Protein AF-A0A925W885-F1 (afdb_monomer_lite)

Radius of gyration: 17.16 Å; chains: 1; bounding box: 40×38×41 Å

pLDDT: mean 92.82, std 8.89, range [52.34, 98.81]

Secondary structure (DSSP, 8-state):
-HHHHHHHHHHHTTPPPTTSSEEEE-TTT--EEEEE----HHHHHHHHHHHHHHHHHHHTS-HHHHHHHHHHHHHHHHHTHHHHHHHHHHHHT-

Foldseek 3Di:
DVLVVLLVVVQVVAADDPPAAQFQAQPVPRHGPGHHHDDDPVNVVVVVVVCVVCVVVVVPDDPVVVVVVVVVVVVVCVVCVVSVVVSVCRRVVD

Structure (mmCIF, N/CA/C/O backbone):
data_AF-A0A925W885-F1
#
_entry.id   AF-A0A925W885-F1
#
loop_
_atom_site.group_PDB
_atom_site.id
_atom_site.type_symbol
_atom_site.label_atom_id
_atom_site.label_alt_id
_atom_site.label_comp_id
_atom_site.label_asym_id
_atom_site.label_entity_id
_atom_site.label_seq_id
_atom_site.pdbx_PDB_ins_code
_atom_site.Cartn_x
_atom_site.Cartn_y
_atom_site.Cartn_z
_atom_site.occupancy
_atom_site.B_iso_or_equiv
_atom_site.auth_seq_id
_atom_site.auth_comp_id
_atom_site.auth_asym_id
_atom_site.auth_atom_id
_atom_site.pdbx_PDB_model_num
ATOM 1 N N . MET A 1 1 ? -3.989 24.137 11.521 1.00 52.34 1 MET A N 1
ATOM 2 C CA . MET A 1 1 ? -5.203 23.452 11.016 1.00 52.34 1 MET A CA 1
ATOM 3 C C . MET A 1 1 ? -4.954 22.616 9.755 1.00 52.34 1 MET A C 1
ATOM 5 O O . MET A 1 1 ? -5.802 21.803 9.448 1.00 52.34 1 MET A O 1
ATOM 9 N N . THR A 1 2 ? -3.820 22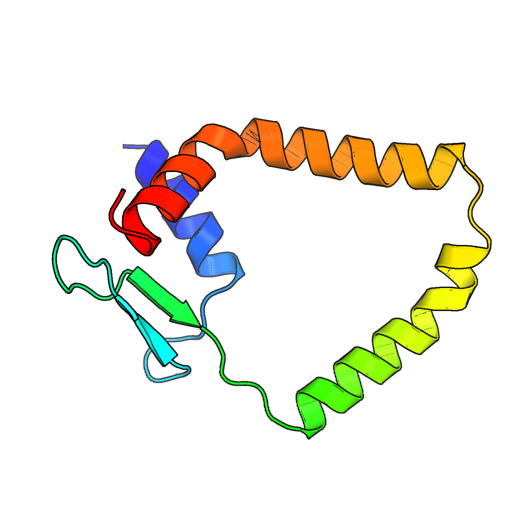.745 9.052 1.00 58.78 2 THR A N 1
ATOM 10 C CA . THR A 1 2 ? -3.516 22.009 7.799 1.00 58.78 2 THR A CA 1
ATOM 11 C C . THR A 1 2 ? -3.126 20.541 8.000 1.00 58.78 2 THR A C 1
ATOM 13 O O . THR A 1 2 ? -3.404 19.682 7.177 1.00 58.78 2 THR A O 1
ATOM 16 N N . VAL A 1 3 ? -2.505 20.254 9.136 1.00 60.84 3 VAL A N 1
ATOM 17 C CA . VAL A 1 3 ? -1.869 18.974 9.449 1.00 60.84 3 VAL A CA 1
ATOM 18 C C . VAL A 1 3 ? -2.877 17.828 9.658 1.00 60.84 3 VAL A C 1
ATOM 20 O O . VAL A 1 3 ? -2.624 16.687 9.276 1.00 60.84 3 VAL A O 1
ATOM 23 N N . THR A 1 4 ? -4.040 18.134 10.238 1.00 63.56 4 THR A N 1
ATOM 24 C CA . THR A 1 4 ? -5.146 17.176 10.405 1.00 63.56 4 THR A CA 1
ATOM 25 C C . THR A 1 4 ? -5.770 16.816 9.056 1.00 63.56 4 THR A C 1
ATOM 27 O O . THR A 1 4 ? -6.065 15.649 8.819 1.00 63.56 4 THR A O 1
ATOM 30 N N . THR A 1 5 ? -5.877 17.786 8.141 1.00 74.00 5 THR A N 1
ATOM 31 C CA . THR A 1 5 ? -6.407 17.581 6.785 1.00 74.00 5 THR A CA 1
ATOM 32 C C . THR A 1 5 ? -5.556 16.590 5.986 1.00 74.00 5 THR A C 1
ATOM 34 O O . THR A 1 5 ? -6.102 15.695 5.354 1.00 74.00 5 THR A O 1
ATOM 37 N N . GLU A 1 6 ? -4.224 16.659 6.086 1.00 82.00 6 GLU A N 1
ATOM 38 C CA . GLU A 1 6 ? -3.332 15.718 5.387 1.00 82.00 6 GLU A CA 1
ATOM 39 C C . GLU A 1 6 ? -3.457 14.275 5.903 1.00 82.00 6 GLU A C 1
ATOM 41 O O . GLU A 1 6 ? -3.429 13.326 5.120 1.00 82.00 6 GLU A O 1
ATOM 46 N N . GLN A 1 7 ? -3.627 14.084 7.216 1.00 83.12 7 GLN A N 1
ATOM 47 C CA . GLN A 1 7 ? -3.868 12.749 7.779 1.00 83.12 7 GLN A CA 1
ATOM 48 C C . GLN A 1 7 ? -5.218 12.177 7.354 1.00 83.12 7 GLN A C 1
ATOM 50 O O . GLN A 1 7 ? -5.306 10.993 7.031 1.00 83.12 7 GLN A O 1
ATOM 55 N N . GLU A 1 8 ? -6.263 13.002 7.357 1.00 85.12 8 GLU A N 1
ATOM 56 C CA . GLU A 1 8 ? -7.590 12.602 6.893 1.00 85.12 8 GLU A CA 1
ATOM 57 C C . GLU A 1 8 ? -7.577 12.232 5.409 1.00 85.12 8 GLU A C 1
ATOM 59 O O . GLU A 1 8 ? -8.217 11.257 5.022 1.00 85.12 8 GLU A O 1
ATOM 64 N N . ASP A 1 9 ? -6.813 12.951 4.587 1.00 90.25 9 ASP A N 1
ATOM 65 C CA . ASP A 1 9 ? -6.657 12.646 3.166 1.00 90.25 9 ASP A CA 1
ATOM 66 C C . ASP A 1 9 ? -5.919 11.316 2.943 1.00 90.25 9 ASP A C 1
ATOM 68 O O . ASP A 1 9 ? -6.358 10.494 2.130 1.00 90.25 9 ASP A O 1
ATOM 72 N N . LEU A 1 10 ? -4.850 11.050 3.707 1.00 90.19 10 LEU A N 1
ATOM 73 C CA . LEU A 1 10 ? -4.157 9.755 3.687 1.00 90.19 10 LEU A CA 1
ATOM 74 C C . LEU A 1 10 ? -5.096 8.612 4.087 1.00 90.19 10 LEU A C 1
ATOM 76 O O . LEU A 1 10 ? -5.178 7.612 3.374 1.00 90.19 10 LEU A O 1
ATOM 80 N N . LEU A 1 11 ? -5.848 8.770 5.178 1.00 90.12 11 LEU A N 1
ATOM 81 C CA . LEU A 1 11 ? -6.833 7.782 5.622 1.00 90.12 11 LEU A CA 1
ATOM 82 C C . LEU A 1 11 ? -7.930 7.563 4.578 1.00 90.12 11 LEU A C 1
ATOM 84 O O . LEU A 1 11 ? -8.249 6.419 4.255 1.00 90.12 11 LEU A O 1
ATOM 88 N N . ARG A 1 12 ? -8.473 8.637 3.997 1.00 90.06 12 ARG A N 1
ATOM 89 C CA . ARG A 1 12 ? -9.520 8.570 2.968 1.00 90.06 12 ARG A CA 1
ATOM 90 C C . ARG A 1 12 ? -9.059 7.823 1.719 1.00 90.06 12 ARG A C 1
ATOM 92 O O . ARG A 1 12 ? -9.879 7.179 1.076 1.00 90.06 12 ARG A O 1
ATOM 99 N N . SER A 1 13 ? -7.766 7.867 1.393 1.00 91.06 13 SER A N 1
ATOM 100 C CA . SER A 1 13 ? -7.220 7.152 0.233 1.00 91.06 13 SER A CA 1
ATOM 101 C C . SER A 1 13 ? -7.252 5.622 0.362 1.00 91.06 13 SER A C 1
ATOM 103 O O . SER A 1 13 ? -7.185 4.931 -0.654 1.00 91.06 13 SER A O 1
ATOM 105 N N . VAL A 1 14 ? -7.373 5.092 1.586 1.00 91.25 14 VAL A N 1
ATOM 106 C CA . VAL A 1 14 ? -7.336 3.644 1.868 1.00 91.25 14 VAL A CA 1
ATOM 107 C C . VAL A 1 14 ? -8.560 3.119 2.626 1.00 91.25 14 VAL A C 1
ATOM 109 O O . VAL A 1 14 ? -8.760 1.906 2.690 1.00 91.25 14 VAL A O 1
ATOM 112 N N . CYS A 1 15 ? -9.378 3.998 3.211 1.00 93.25 15 CYS A N 1
ATOM 113 C CA . CYS A 1 15 ? -10.535 3.599 4.008 1.00 93.25 15 CYS A CA 1
ATOM 114 C C . CYS A 1 15 ? -11.733 3.179 3.150 1.00 93.25 15 CYS A C 1
ATOM 116 O O . CYS A 1 15 ? -12.056 3.797 2.136 1.00 93.25 15 CYS A O 1
ATOM 118 N N . ALA A 1 16 ? -12.448 2.162 3.627 1.00 93.38 16 ALA A N 1
ATOM 119 C CA . ALA A 1 16 ? -13.765 1.812 3.121 1.00 93.38 16 ALA A CA 1
ATOM 120 C C . ALA A 1 16 ? -14.810 2.885 3.497 1.00 93.38 16 ALA A C 1
ATOM 122 O O . ALA A 1 16 ? -14.649 3.566 4.518 1.00 93.38 16 ALA A O 1
ATOM 123 N N . PRO A 1 17 ? -15.903 3.018 2.717 1.00 89.44 17 PRO A N 1
ATOM 124 C CA . PRO A 1 17 ? -17.021 3.887 3.065 1.00 89.44 17 PRO A CA 1
ATOM 125 C C . PRO A 1 17 ? -17.637 3.548 4.426 1.00 89.44 17 PRO A C 1
ATOM 127 O O . PRO A 1 17 ? -17.504 2.437 4.946 1.00 89.44 17 PRO A O 1
ATOM 130 N N . GLU A 1 18 ? -18.369 4.504 4.990 1.00 87.00 18 GLU A N 1
ATOM 131 C CA . GLU A 1 18 ? -19.118 4.283 6.222 1.00 87.00 18 GLU A CA 1
ATOM 132 C C . GLU A 1 18 ? -20.111 3.116 6.079 1.00 87.00 18 GLU A C 1
ATOM 134 O O . GLU A 1 18 ? -20.724 2.913 5.031 1.00 87.00 18 GLU A O 1
ATOM 139 N N . GLY A 1 19 ? -20.229 2.304 7.133 1.00 87.31 19 GLY A N 1
ATOM 140 C CA . GLY A 1 19 ? -21.043 1.086 7.125 1.00 87.31 19 GLY A CA 1
ATOM 141 C C . GLY A 1 19 ? -20.412 -0.110 6.399 1.00 87.31 19 GLY A C 1
ATOM 142 O O . GLY A 1 19 ? -21.018 -1.178 6.378 1.00 87.31 19 GLY A O 1
ATOM 143 N N . GLN A 1 20 ? -19.203 0.028 5.840 1.00 90.50 20 GLN A N 1
ATOM 144 C CA . GLN A 1 20 ? -18.463 -1.061 5.194 1.00 90.50 20 GLN A CA 1
ATOM 145 C C . GLN A 1 20 ? -17.104 -1.306 5.858 1.00 90.50 20 GLN A C 1
ATOM 147 O O . GLN A 1 20 ? -16.527 -0.432 6.501 1.00 90.50 20 GLN A O 1
ATOM 152 N N . GLY A 1 21 ? -16.565 -2.512 5.676 1.00 94.44 21 GLY A N 1
ATOM 153 C CA . GLY A 1 21 ? -15.254 -2.877 6.205 1.00 94.44 21 GLY A CA 1
ATOM 154 C C . GLY A 1 21 ? -15.220 -3.067 7.726 1.00 94.44 21 GLY A C 1
ATOM 155 O O . GLY A 1 21 ? -16.240 -3.060 8.416 1.00 94.44 21 GLY A O 1
ATOM 156 N N . ARG A 1 22 ? -14.014 -3.274 8.252 1.00 95.81 22 ARG A N 1
ATOM 157 C CA . ARG A 1 22 ? -13.744 -3.491 9.674 1.00 95.81 22 ARG A CA 1
ATOM 158 C C . ARG A 1 22 ? -13.236 -2.207 10.313 1.00 95.81 22 ARG A C 1
ATOM 160 O O . ARG A 1 22 ? -12.299 -1.593 9.810 1.00 95.81 22 ARG A O 1
ATOM 167 N N . GLU A 1 23 ? -13.821 -1.833 11.444 1.00 95.88 23 GLU A N 1
ATOM 168 C CA . GLU A 1 23 ? -13.387 -0.662 12.207 1.00 95.88 23 GLU A CA 1
ATOM 169 C C . GLU A 1 23 ? -11.973 -0.841 12.754 1.00 95.88 23 GLU A C 1
ATOM 171 O O . GLU A 1 23 ? -11.644 -1.866 13.360 1.00 95.88 23 GLU A O 1
ATOM 176 N N . ILE A 1 24 ? -11.160 0.190 12.553 1.00 94.75 24 ILE A N 1
ATOM 177 C CA . ILE A 1 24 ? -9.881 0.387 13.220 1.00 94.75 24 ILE A CA 1
ATOM 178 C C . ILE A 1 24 ? -10.115 1.454 14.281 1.00 94.75 24 ILE A C 1
ATOM 180 O O . ILE A 1 24 ? -10.592 2.546 13.967 1.00 94.75 24 ILE A O 1
ATOM 184 N N . ARG A 1 25 ? -9.840 1.116 15.539 1.00 94.19 25 ARG A N 1
ATOM 185 C CA . ARG A 1 25 ? -10.085 1.991 16.687 1.00 94.19 25 ARG A CA 1
ATOM 186 C C . ARG A 1 25 ? -8.775 2.526 17.232 1.00 94.19 25 ARG A C 1
ATOM 188 O O . ARG A 1 25 ? -7.802 1.784 17.302 1.00 94.19 25 ARG A O 1
ATOM 195 N N . GLU A 1 26 ? -8.779 3.789 17.628 1.00 95.06 26 GLU A N 1
ATOM 196 C CA . GLU A 1 26 ? -7.666 4.421 18.328 1.00 95.06 26 GLU A CA 1
ATOM 197 C C . GLU A 1 26 ? -7.600 3.877 19.765 1.00 95.06 26 GLU A C 1
ATOM 199 O O . GLU A 1 26 ? -8.550 4.077 20.524 1.00 95.06 26 GLU A O 1
ATOM 204 N N . PRO A 1 27 ? -6.517 3.191 20.183 1.00 95.69 27 PRO A N 1
ATOM 205 C CA . PRO A 1 27 ? -6.459 2.568 21.508 1.00 95.69 27 PRO A CA 1
ATOM 206 C C . PRO A 1 27 ? -6.558 3.565 22.669 1.00 95.69 27 PRO A C 1
ATOM 208 O O . PRO A 1 27 ? -7.044 3.209 23.738 1.00 95.69 27 PRO A O 1
ATOM 211 N N . ALA A 1 28 ? -6.101 4.804 22.462 1.00 92.94 28 ALA A N 1
ATOM 212 C CA . ALA A 1 28 ? -6.082 5.839 23.491 1.00 92.94 28 ALA A CA 1
ATOM 213 C C . ALA A 1 28 ? -7.477 6.398 23.823 1.00 92.94 28 ALA A C 1
ATOM 215 O O . ALA A 1 28 ? -7.716 6.782 24.966 1.00 92.94 28 ALA A O 1
ATOM 216 N N . THR A 1 29 ? -8.390 6.448 22.847 1.00 93.38 29 THR A N 1
ATOM 217 C CA . THR A 1 29 ? -9.723 7.061 23.014 1.00 93.38 29 THR A CA 1
ATOM 218 C C . THR A 1 29 ? -10.873 6.068 22.850 1.00 93.38 29 THR A C 1
ATOM 220 O O . THR A 1 29 ? -11.952 6.277 23.397 1.00 93.38 29 THR A O 1
ATOM 223 N N . GLY A 1 30 ? -10.655 4.970 22.122 1.00 92.12 30 GLY A N 1
ATOM 224 C CA . GLY A 1 30 ? -11.685 4.014 21.715 1.00 92.12 30 GLY A CA 1
ATOM 225 C C . GLY A 1 30 ? -12.471 4.426 20.463 1.00 92.12 30 GLY A C 1
ATOM 226 O O . GLY A 1 30 ? -13.282 3.630 19.968 1.00 92.12 30 GLY A O 1
ATOM 227 N N . ASP A 1 31 ? -12.222 5.626 19.931 1.00 93.88 31 ASP A N 1
ATOM 228 C CA . ASP A 1 31 ? -12.910 6.164 18.756 1.00 93.88 31 ASP A CA 1
ATOM 229 C C . ASP A 1 31 ? -12.517 5.425 17.473 1.00 93.88 31 ASP A C 1
ATOM 231 O O . ASP A 1 31 ? -11.448 4.820 17.372 1.00 93.88 31 ASP A O 1
ATOM 235 N N . VAL A 1 32 ? -13.387 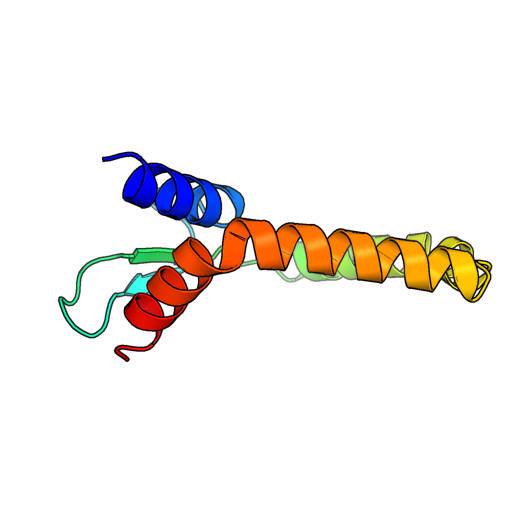5.474 16.461 1.00 93.44 32 VAL A N 1
ATOM 236 C CA . VAL A 1 32 ? -13.095 4.898 15.142 1.00 93.44 32 VAL A CA 1
ATOM 237 C C . VAL A 1 32 ? -12.138 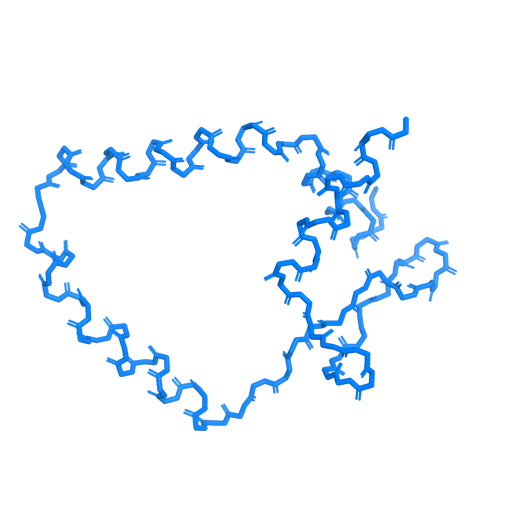5.822 14.390 1.00 93.44 32 VAL A C 1
ATOM 239 O O . VAL A 1 32 ? -12.501 6.935 14.019 1.00 93.44 32 VAL A O 1
ATOM 242 N N . LEU A 1 33 ? -10.926 5.332 14.134 1.00 92.88 33 LEU A N 1
ATOM 243 C CA . LEU A 1 33 ? -9.891 6.018 13.359 1.00 92.88 33 LEU A CA 1
ATOM 244 C C . LEU A 1 33 ? -10.129 5.884 11.846 1.00 92.88 33 LEU A C 1
ATOM 246 O O . LEU A 1 33 ? -9.842 6.803 11.085 1.00 92.88 33 LEU A O 1
ATOM 250 N N . GLY A 1 34 ? -10.652 4.736 11.407 1.00 93.50 34 GLY A N 1
ATOM 251 C CA . GLY A 1 34 ? -10.914 4.431 10.002 1.00 93.50 34 GLY A CA 1
ATOM 252 C C . GLY A 1 34 ? -11.547 3.053 9.812 1.00 93.50 34 GLY A C 1
ATOM 253 O O . GLY A 1 34 ? -11.824 2.338 10.779 1.00 93.50 34 GLY A O 1
ATOM 254 N N . ARG A 1 35 ? -11.787 2.664 8.555 1.00 95.38 35 ARG A N 1
ATOM 255 C CA . ARG A 1 35 ? -12.389 1.368 8.202 1.00 95.38 35 ARG A CA 1
ATOM 256 C C . ARG A 1 35 ? -11.519 0.650 7.182 1.00 95.38 35 ARG A C 1
ATOM 258 O O . ARG A 1 35 ? -11.372 1.116 6.058 1.00 95.38 35 ARG A O 1
ATOM 265 N N . ALA A 1 36 ? -10.961 -0.494 7.562 1.00 95.12 36 ALA A N 1
ATOM 266 C CA . ALA A 1 36 ? -10.215 -1.340 6.642 1.00 95.12 36 ALA A CA 1
ATOM 267 C C . ALA A 1 36 ? -11.200 -2.114 5.745 1.00 95.12 36 ALA A C 1
ATOM 269 O O . ALA A 1 36 ? -12.084 -2.790 6.285 1.00 95.12 36 ALA A O 1
ATOM 270 N N . PRO A 1 37 ? -11.085 -2.053 4.407 1.00 95.12 37 PRO A N 1
ATOM 271 C CA . PRO A 1 37 ? -11.928 -2.856 3.528 1.00 95.12 37 PRO A CA 1
ATOM 272 C C . PRO A 1 37 ? -11.755 -4.351 3.823 1.00 95.12 37 PRO A C 1
ATOM 274 O O . PRO A 1 37 ? -10.658 -4.828 4.119 1.00 95.12 37 PRO A O 1
ATOM 277 N N . VAL A 1 38 ? -12.859 -5.096 3.761 1.00 94.81 38 VAL A N 1
ATOM 278 C CA . VAL A 1 38 ? -12.856 -6.558 3.886 1.00 94.81 38 VAL A CA 1
ATOM 279 C C . VAL A 1 38 ? -13.042 -7.124 2.489 1.00 94.81 38 VAL A C 1
ATOM 281 O O . VAL A 1 38 ? -14.127 -7.044 1.920 1.00 94.81 38 VAL A O 1
ATOM 284 N N . HIS A 1 39 ? -11.956 -7.646 1.932 1.00 94.38 39 HIS A N 1
ATOM 285 C CA . HIS A 1 39 ? -11.928 -8.183 0.578 1.00 94.38 39 HIS A CA 1
ATOM 286 C C . HIS A 1 39 ? -12.434 -9.626 0.530 1.00 94.38 39 HIS A C 1
ATOM 288 O O . HIS A 1 39 ? -12.250 -10.407 1.466 1.00 94.38 39 HIS A O 1
ATOM 294 N N . THR A 1 40 ? -13.065 -9.975 -0.584 1.00 96.44 40 THR A N 1
ATOM 295 C CA . THR A 1 40 ? -13.520 -11.330 -0.895 1.00 96.44 40 THR A CA 1
ATOM 296 C C . THR A 1 40 ? -12.396 -12.168 -1.510 1.00 96.44 40 THR A C 1
ATOM 298 O O . THR A 1 40 ? -11.353 -11.655 -1.917 1.00 96.44 40 THR A O 1
ATOM 301 N N . VAL A 1 41 ? -12.623 -13.480 -1.638 1.00 98.06 41 VAL A N 1
ATOM 302 C CA . VAL A 1 41 ? -11.715 -14.365 -2.391 1.00 98.06 41 VAL A CA 1
ATOM 303 C C . VAL A 1 41 ? -11.604 -13.925 -3.856 1.00 98.06 41 VAL A C 1
ATOM 305 O O . VAL A 1 41 ? -10.513 -13.931 -4.411 1.00 98.06 41 VAL A O 1
ATOM 308 N N . ALA A 1 42 ? -12.700 -13.458 -4.459 1.00 98.19 42 ALA A N 1
ATOM 309 C CA . ALA A 1 42 ? -12.685 -12.968 -5.835 1.00 98.19 42 ALA A CA 1
ATOM 310 C C . ALA A 1 42 ? -11.811 -11.710 -5.999 1.00 98.19 42 ALA A C 1
ATOM 312 O O . ALA A 1 42 ? -11.085 -11.594 -6.985 1.00 98.19 42 ALA A O 1
ATOM 313 N N . ASP A 1 43 ? -11.829 -10.798 -5.021 1.00 97.50 43 ASP A N 1
ATOM 314 C CA . ASP A 1 43 ? -10.952 -9.618 -5.022 1.00 97.50 43 ASP A CA 1
ATOM 315 C C . ASP A 1 43 ? -9.474 -10.024 -4.933 1.00 97.50 43 ASP A C 1
ATOM 317 O O . ASP A 1 43 ? -8.623 -9.462 -5.627 1.00 97.50 43 ASP A O 1
ATOM 321 N N . LEU A 1 44 ? -9.167 -11.033 -4.109 1.00 98.12 44 LEU A N 1
ATOM 322 C CA . LEU A 1 44 ? -7.822 -11.594 -3.995 1.00 98.12 44 LEU A CA 1
ATOM 323 C C . LEU A 1 44 ? -7.358 -12.208 -5.323 1.00 98.12 44 LEU A C 1
ATOM 325 O O . LEU A 1 44 ? -6.255 -11.908 -5.785 1.00 98.12 44 LEU A O 1
ATOM 329 N N . ASP A 1 45 ? -8.195 -13.025 -5.960 1.00 98.62 45 ASP A N 1
ATOM 330 C CA . ASP A 1 45 ? -7.879 -13.657 -7.244 1.00 98.62 45 ASP A CA 1
ATOM 331 C C . ASP A 1 45 ? -7.664 -12.617 -8.353 1.00 98.62 45 ASP A C 1
ATOM 333 O O . ASP A 1 45 ? -6.731 -12.733 -9.160 1.00 98.62 45 ASP A O 1
ATOM 337 N N . ALA A 1 46 ? -8.473 -11.554 -8.364 1.00 98.56 46 ALA A N 1
ATOM 338 C CA . ALA A 1 46 ? -8.307 -10.430 -9.278 1.00 98.56 46 ALA A CA 1
ATOM 339 C C . ALA A 1 46 ? -6.973 -9.698 -9.045 1.00 98.56 46 ALA A C 1
ATOM 341 O O . ALA A 1 46 ? -6.241 -9.434 -10.004 1.00 98.56 46 ALA A O 1
ATOM 342 N N . ALA A 1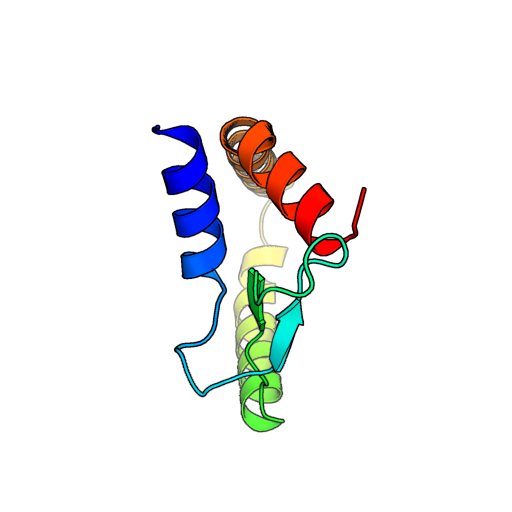 47 ? -6.607 -9.433 -7.785 1.00 98.31 47 ALA A N 1
ATOM 343 C CA . ALA A 1 47 ? -5.338 -8.796 -7.435 1.00 98.31 47 ALA A CA 1
ATOM 344 C C . ALA A 1 47 ? -4.128 -9.655 -7.844 1.00 98.31 47 ALA A C 1
ATOM 346 O O . ALA A 1 47 ? -3.167 -9.141 -8.423 1.00 98.31 47 ALA A O 1
ATOM 347 N N . ILE A 1 48 ? -4.188 -10.971 -7.616 1.00 98.62 48 ILE A N 1
ATOM 348 C CA . ILE A 1 48 ? -3.147 -11.919 -8.043 1.00 98.62 48 ILE A CA 1
ATOM 349 C C . ILE A 1 48 ? -3.029 -11.935 -9.568 1.00 98.62 48 ILE A C 1
ATOM 351 O O . ILE A 1 48 ? -1.917 -11.904 -10.101 1.00 98.62 48 ILE A O 1
ATOM 355 N N . THR A 1 49 ? -4.157 -11.967 -10.276 1.00 98.69 49 THR A N 1
ATOM 356 C CA . THR A 1 49 ? -4.187 -11.957 -11.743 1.00 98.69 49 THR A CA 1
ATOM 357 C C . THR A 1 49 ? -3.535 -10.690 -12.294 1.00 98.69 49 THR A C 1
ATOM 359 O O . THR A 1 49 ? -2.649 -10.777 -13.147 1.00 98.69 49 THR A O 1
ATOM 362 N N . ALA A 1 50 ? -3.891 -9.521 -11.756 1.00 98.81 50 ALA A N 1
ATOM 363 C CA . ALA A 1 50 ? -3.294 -8.245 -12.142 1.00 98.81 50 ALA A CA 1
ATOM 364 C C . ALA A 1 50 ? -1.784 -8.199 -11.849 1.00 98.81 50 ALA A C 1
ATOM 366 O O . ALA A 1 50 ? -0.995 -7.796 -12.707 1.00 98.81 50 ALA A O 1
ATOM 367 N N . ALA A 1 51 ? -1.359 -8.672 -10.672 1.00 98.62 51 ALA A N 1
ATOM 368 C CA . ALA A 1 51 ? 0.053 -8.725 -10.301 1.00 98.62 51 ALA A CA 1
ATOM 369 C C . ALA A 1 51 ? 0.860 -9.638 -11.238 1.00 98.62 51 ALA A C 1
ATOM 371 O O . ALA A 1 51 ? 1.934 -9.253 -11.702 1.00 98.62 51 ALA A O 1
ATOM 372 N N . ARG A 1 52 ? 0.329 -10.822 -11.575 1.00 98.69 52 ARG A N 1
ATOM 373 C CA . ARG A 1 52 ? 0.955 -11.753 -12.529 1.00 98.69 52 ARG A CA 1
ATOM 374 C C . ARG A 1 52 ? 1.058 -11.152 -13.926 1.00 98.69 52 ARG A C 1
ATOM 376 O O . ARG A 1 52 ? 2.094 -11.311 -14.560 1.00 98.69 52 ARG A O 1
ATOM 383 N N . ALA A 1 53 ? 0.029 -10.441 -14.383 1.00 98.75 53 ALA A N 1
ATOM 384 C CA . ALA A 1 53 ? 0.044 -9.774 -15.681 1.00 98.75 53 ALA A CA 1
ATOM 385 C C . ALA A 1 53 ? 1.077 -8.632 -15.74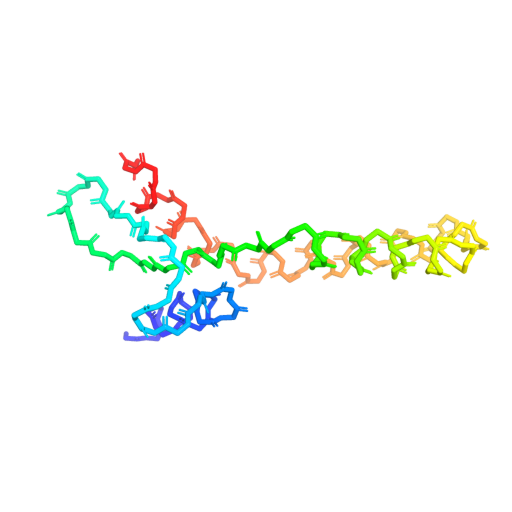8 1.00 98.75 53 ALA A C 1
ATOM 387 O O . ALA A 1 53 ? 1.729 -8.453 -16.774 1.00 98.75 53 ALA A O 1
ATOM 388 N N . ALA A 1 54 ? 1.269 -7.883 -14.656 1.00 98.56 54 ALA A N 1
ATOM 389 C CA . ALA A 1 54 ? 2.243 -6.791 -14.589 1.00 98.56 54 ALA A CA 1
ATOM 390 C C . ALA A 1 54 ? 3.700 -7.270 -14.423 1.00 98.56 54 ALA A C 1
ATOM 392 O O . ALA A 1 54 ? 4.638 -6.562 -14.805 1.00 98.56 54 ALA A O 1
ATOM 393 N N . GLN A 1 55 ? 3.905 -8.461 -13.851 1.00 98.69 55 GLN A N 1
ATOM 394 C CA . GLN A 1 55 ? 5.226 -8.951 -13.453 1.00 98.69 55 GLN A CA 1
ATOM 395 C C . GLN A 1 55 ? 6.248 -9.027 -14.604 1.00 98.69 55 GLN A C 1
ATOM 397 O O . GLN A 1 55 ? 7.370 -8.571 -14.373 1.00 98.69 55 GLN A O 1
ATOM 402 N N . PRO A 1 56 ? 5.924 -9.499 -15.827 1.00 98.69 56 PRO A N 1
ATOM 403 C CA . PRO A 1 56 ? 6.903 -9.570 -16.913 1.00 98.69 56 PRO A CA 1
ATOM 404 C C . PRO A 1 56 ? 7.480 -8.200 -17.290 1.00 98.69 56 PRO A C 1
ATOM 406 O O . PRO A 1 56 ? 8.695 -8.051 -17.406 1.00 98.69 56 PRO A O 1
ATOM 409 N N . ALA A 1 57 ? 6.622 -7.180 -17.402 1.00 98.38 57 ALA A N 1
ATOM 410 C CA . ALA A 1 57 ? 7.037 -5.812 -17.716 1.00 98.38 57 ALA A CA 1
ATOM 411 C C . ALA A 1 57 ? 7.831 -5.160 -16.573 1.00 98.38 57 ALA A C 1
ATOM 413 O O . ALA A 1 57 ? 8.671 -4.292 -16.806 1.00 98.38 57 ALA A O 1
ATOM 414 N N . TRP A 1 58 ? 7.576 -5.557 -15.324 1.00 98.19 58 TRP A N 1
ATOM 415 C CA . TRP A 1 58 ? 8.393 -5.136 -14.188 1.00 98.19 58 TRP A CA 1
ATOM 416 C C . TRP A 1 58 ? 9.765 -5.824 -14.183 1.00 98.19 58 TRP A C 1
ATOM 418 O O . TRP A 1 58 ? 10.787 -5.173 -13.960 1.00 98.19 58 TRP A O 1
ATOM 428 N N . ALA A 1 59 ? 9.797 -7.128 -14.460 1.00 98.12 59 ALA A N 1
ATOM 429 C CA . ALA A 1 59 ? 11.011 -7.936 -14.482 1.00 98.12 59 ALA A CA 1
ATOM 430 C C . ALA A 1 59 ? 11.974 -7.522 -15.602 1.00 98.12 59 ALA A C 1
ATOM 432 O O . ALA A 1 59 ? 13.186 -7.575 -15.404 1.00 98.12 59 ALA A O 1
ATOM 433 N N . SER A 1 60 ? 11.452 -7.060 -16.742 1.00 98.06 60 SER A N 1
ATOM 434 C CA . SER A 1 60 ? 12.263 -6.577 -17.863 1.00 98.06 60 SER A CA 1
ATOM 435 C C . SER A 1 60 ? 12.953 -5.234 -17.604 1.00 98.06 60 SER A C 1
ATOM 437 O O . SER A 1 60 ? 13.808 -4.840 -18.393 1.00 98.06 60 SER A O 1
ATOM 439 N N . ARG A 1 61 ? 12.594 -4.509 -16.533 1.00 98.06 61 ARG A N 1
ATOM 440 C CA . ARG A 1 61 ? 13.222 -3.220 -16.206 1.00 98.06 61 ARG A CA 1
ATOM 441 C C . ARG A 1 61 ? 14.682 -3.390 -15.797 1.00 98.06 61 ARG A C 1
ATOM 443 O O . ARG A 1 61 ? 15.062 -4.380 -15.173 1.00 98.06 61 ARG A O 1
ATOM 450 N N . GLY A 1 62 ? 15.506 -2.392 -16.087 1.00 98.25 62 GLY A N 1
ATOM 451 C CA . GLY A 1 62 ? 16.894 -2.332 -15.628 1.00 98.25 62 GLY A CA 1
ATOM 452 C C . GLY A 1 62 ? 17.019 -1.969 -14.143 1.00 98.25 62 GLY A C 1
ATOM 453 O O . GLY A 1 62 ? 16.057 -1.557 -13.492 1.00 98.25 62 GLY A O 1
ATOM 454 N N . HIS A 1 63 ? 18.235 -2.076 -13.596 1.00 98.19 63 HIS A N 1
ATOM 455 C CA . HIS A 1 63 ? 18.528 -1.632 -12.226 1.00 98.19 63 HIS A CA 1
ATOM 456 C C . HIS A 1 63 ? 18.151 -0.157 -12.013 1.00 98.19 63 HIS A C 1
ATOM 458 O O . HIS A 1 63 ? 17.396 0.147 -11.094 1.00 98.19 63 HIS A O 1
ATOM 464 N N . ALA A 1 64 ? 18.611 0.737 -12.895 1.00 98.44 64 ALA A N 1
ATOM 465 C CA . ALA A 1 64 ? 18.381 2.177 -12.774 1.00 98.44 64 ALA A CA 1
ATOM 466 C C . ALA A 1 64 ? 16.886 2.545 -12.746 1.00 98.44 64 ALA A C 1
ATOM 468 O O . ALA A 1 64 ? 16.462 3.359 -11.930 1.00 98.44 64 ALA A O 1
ATOM 469 N N . GLU A 1 65 ? 16.066 1.906 -13.583 1.00 98.31 65 GLU A N 1
ATOM 470 C CA . GLU A 1 65 ? 14.626 2.175 -13.652 1.00 98.31 65 GLU A CA 1
ATOM 471 C C . GLU A 1 65 ? 13.889 1.727 -12.387 1.00 98.31 65 GLU A C 1
ATOM 473 O O . GLU A 1 65 ? 13.002 2.433 -11.903 1.00 98.31 65 GLU A O 1
ATOM 478 N N . ARG A 1 66 ? 14.252 0.564 -11.829 1.00 98.38 66 ARG A N 1
ATOM 479 C CA . ARG A 1 66 ? 13.687 0.106 -10.551 1.00 98.38 66 ARG A CA 1
ATOM 480 C C . ARG A 1 66 ? 14.118 1.014 -9.403 1.00 98.38 66 ARG A C 1
ATOM 482 O O . ARG A 1 66 ? 13.271 1.388 -8.595 1.00 98.38 66 ARG A O 1
ATOM 489 N N . SER A 1 67 ? 15.390 1.416 -9.366 1.00 98.44 67 SER A N 1
ATOM 490 C CA . SER A 1 67 ? 15.907 2.359 -8.370 1.00 98.44 67 SER A CA 1
ATOM 491 C C . SER A 1 67 ? 15.164 3.695 -8.430 1.00 98.44 67 SER A C 1
ATOM 493 O O . SER A 1 67 ? 14.707 4.174 -7.400 1.00 98.44 67 SER A O 1
ATOM 495 N N . ALA A 1 68 ? 14.932 4.250 -9.623 1.00 98.44 68 ALA A N 1
ATOM 496 C CA . ALA A 1 68 ? 14.176 5.494 -9.786 1.00 98.44 68 ALA A CA 1
ATOM 497 C C . ALA A 1 68 ? 12.725 5.390 -9.277 1.00 98.44 68 ALA A C 1
ATOM 499 O O . ALA A 1 68 ? 12.188 6.343 -8.714 1.00 98.44 68 ALA A O 1
ATOM 500 N N . VAL A 1 69 ? 12.072 4.232 -9.441 1.00 98.19 69 VAL A N 1
ATOM 501 C CA . VAL A 1 69 ? 10.735 3.998 -8.870 1.00 98.19 69 VAL A CA 1
ATOM 502 C C . VAL A 1 69 ? 10.780 3.992 -7.342 1.00 98.19 69 VAL A C 1
ATOM 504 O O . VAL A 1 69 ? 9.933 4.635 -6.727 1.00 98.19 69 VAL A O 1
ATOM 507 N N . LEU A 1 70 ? 11.760 3.312 -6.739 1.00 98.19 70 LEU A N 1
ATOM 508 C CA . LEU A 1 70 ? 11.917 3.256 -5.283 1.00 98.19 70 LEU A CA 1
ATOM 509 C C . LEU A 1 70 ? 12.263 4.624 -4.684 1.00 98.19 70 LEU A C 1
ATOM 511 O O . LEU A 1 70 ? 11.675 4.993 -3.674 1.00 98.19 70 LEU A O 1
ATOM 515 N N . VAL A 1 71 ? 13.141 5.397 -5.329 1.00 98.50 71 VAL A N 1
ATOM 516 C CA . VAL A 1 71 ? 13.475 6.768 -4.906 1.00 98.50 71 VAL A CA 1
ATOM 517 C C . VAL A 1 71 ? 12.229 7.647 -4.904 1.00 98.50 71 VAL A C 1
ATOM 519 O O . VAL A 1 71 ? 11.933 8.278 -3.900 1.00 98.50 71 VAL A O 1
ATOM 522 N N . ARG A 1 72 ? 11.413 7.602 -5.962 1.00 98.44 72 ARG A N 1
ATOM 523 C CA . ARG A 1 72 ? 10.152 8.357 -6.003 1.00 98.44 72 ARG A CA 1
ATOM 524 C C . ARG A 1 72 ? 9.149 7.921 -4.929 1.00 98.44 72 ARG A C 1
ATOM 526 O O . ARG A 1 72 ? 8.338 8.727 -4.482 1.00 98.44 72 ARG A O 1
ATOM 533 N N . ILE A 1 73 ? 9.152 6.647 -4.532 1.00 97.88 73 ILE A N 1
ATOM 534 C CA . ILE A 1 73 ? 8.349 6.189 -3.389 1.00 97.88 73 ILE A CA 1
ATOM 535 C C . ILE A 1 73 ? 8.902 6.799 -2.096 1.00 97.88 73 ILE A C 1
ATOM 537 O O . ILE A 1 73 ? 8.119 7.338 -1.320 1.00 97.88 73 ILE A O 1
ATOM 541 N N . ALA A 1 74 ? 10.222 6.765 -1.894 1.00 98.31 74 ALA A N 1
ATOM 542 C CA . ALA A 1 74 ? 10.878 7.352 -0.728 1.00 98.31 74 ALA A CA 1
ATOM 543 C C . ALA A 1 74 ? 10.603 8.859 -0.609 1.00 98.31 74 ALA A C 1
ATOM 545 O O . ALA A 1 74 ? 10.156 9.295 0.442 1.00 98.31 74 ALA A O 1
ATOM 546 N N . GLU A 1 75 ? 10.727 9.624 -1.695 1.00 98.31 75 GLU A N 1
ATOM 547 C CA . GLU A 1 75 ? 10.412 11.061 -1.727 1.00 98.31 75 GLU A CA 1
ATOM 548 C C . GLU A 1 75 ? 8.973 11.347 -1.270 1.00 98.31 75 GLU A C 1
ATOM 550 O O . GLU A 1 75 ? 8.720 12.273 -0.501 1.00 98.31 75 GLU A O 1
ATOM 555 N N . ARG A 1 76 ? 8.008 10.525 -1.705 1.00 95.75 76 ARG A N 1
ATOM 556 C CA . ARG A 1 76 ? 6.605 10.664 -1.285 1.00 95.75 76 ARG A CA 1
ATOM 557 C C . ARG A 1 76 ? 6.392 10.280 0.177 1.00 95.75 76 ARG A C 1
ATOM 559 O O . ARG A 1 76 ? 5.564 10.901 0.837 1.00 95.75 76 ARG A O 1
ATOM 566 N N . LEU A 1 77 ? 7.102 9.265 0.668 1.00 95.62 77 LEU A N 1
ATOM 567 C CA . LEU A 1 77 ? 7.060 8.872 2.077 1.00 95.62 77 LEU A CA 1
ATOM 568 C C . LEU A 1 77 ? 7.668 9.956 2.969 1.00 95.62 77 LEU A C 1
ATOM 570 O O . LEU A 1 77 ? 7.074 10.288 3.986 1.00 95.62 77 LEU A O 1
ATOM 574 N N . GLU A 1 78 ? 8.800 10.538 2.572 1.00 97.06 78 GLU A N 1
ATOM 575 C CA . GLU A 1 78 ? 9.459 11.636 3.284 1.00 97.06 78 GLU A CA 1
ATOM 576 C C . GLU A 1 78 ? 8.576 12.885 3.324 1.00 97.06 78 GLU A C 1
ATOM 578 O O . GLU A 1 78 ? 8.369 13.459 4.393 1.00 97.06 78 GLU A O 1
ATOM 583 N N . ALA A 1 79 ? 7.971 13.257 2.192 1.00 94.94 79 ALA A N 1
ATOM 584 C CA . ALA A 1 79 ? 7.038 14.380 2.127 1.00 94.94 79 ALA A CA 1
ATOM 585 C C . ALA A 1 79 ? 5.808 14.190 3.035 1.00 94.94 79 ALA A C 1
ATOM 587 O O . ALA A 1 79 ? 5.264 15.166 3.544 1.00 94.94 79 ALA A O 1
ATOM 588 N N . ALA A 1 80 ? 5.384 12.942 3.262 1.00 94.50 80 ALA A N 1
ATOM 589 C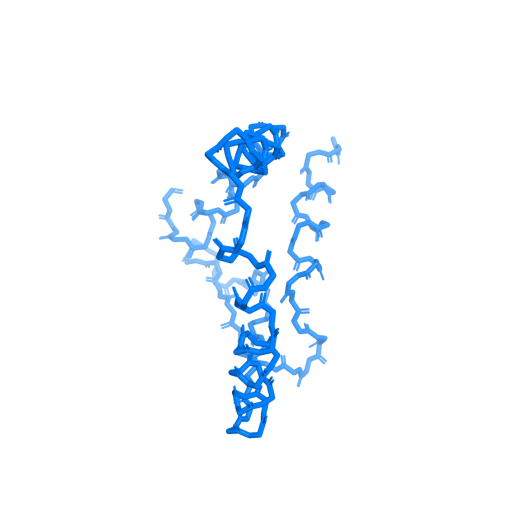 CA . ALA A 1 80 ? 4.261 12.589 4.128 1.00 94.50 80 ALA A CA 1
ATOM 590 C C . ALA A 1 80 ? 4.695 12.045 5.506 1.00 94.50 80 ALA A C 1
ATOM 592 O O . ALA A 1 80 ? 3.866 11.484 6.226 1.00 94.50 80 ALA A O 1
ATOM 593 N N . ALA A 1 81 ? 5.967 12.182 5.893 1.00 95.06 81 ALA A N 1
ATOM 594 C CA . ALA A 1 81 ? 6.520 11.476 7.051 1.00 95.06 81 ALA A CA 1
ATOM 595 C C . ALA A 1 81 ? 5.805 11.837 8.357 1.00 95.06 81 ALA A C 1
ATOM 597 O O . ALA A 1 81 ? 5.404 10.963 9.121 1.00 95.06 81 ALA A O 1
ATOM 598 N N . GLU A 1 82 ? 5.598 13.129 8.586 1.00 94.94 82 GLU A N 1
ATOM 599 C CA . GLU A 1 82 ? 4.973 13.659 9.794 1.00 94.94 82 GLU A CA 1
ATOM 600 C C . GLU A 1 82 ? 3.485 13.240 9.944 1.00 94.94 82 GLU A C 1
ATOM 602 O O . GLU A 1 82 ? 3.109 12.725 11.002 1.00 94.94 82 GLU A O 1
ATOM 607 N N . PRO A 1 83 ? 2.610 13.371 8.921 1.00 94.50 83 PRO A N 1
ATOM 608 C CA . PRO A 1 83 ? 1.250 12.835 9.006 1.00 94.50 83 PRO A CA 1
ATOM 609 C C . PRO A 1 83 ? 1.190 11.305 9.100 1.00 94.50 83 PRO A C 1
ATOM 611 O O . PRO A 1 83 ? 0.358 10.792 9.852 1.00 94.50 83 PRO A O 1
ATOM 614 N N . LEU A 1 84 ? 2.086 10.571 8.431 1.00 93.94 84 LEU A N 1
ATOM 615 C CA . LEU A 1 84 ? 2.178 9.115 8.583 1.00 93.94 84 LEU A CA 1
ATOM 616 C C . LEU A 1 84 ? 2.590 8.713 10.005 1.00 93.94 84 LEU A C 1
ATOM 618 O O . LEU A 1 84 ? 1.978 7.814 10.579 1.00 93.94 84 LEU A O 1
ATOM 622 N N . ALA A 1 85 ? 3.571 9.394 10.601 1.00 93.94 85 ALA A N 1
ATOM 623 C CA . ALA A 1 85 ? 4.040 9.114 11.956 1.00 93.94 85 ALA A CA 1
ATOM 624 C C . ALA A 1 85 ? 2.916 9.267 12.988 1.00 93.94 85 ALA A C 1
ATOM 626 O O . ALA A 1 85 ? 2.680 8.359 13.785 1.00 93.94 85 ALA A O 1
ATOM 627 N N . ARG A 1 86 ? 2.159 10.370 12.929 1.00 92.50 86 ARG A N 1
ATOM 628 C CA . ARG A 1 86 ? 1.004 10.567 13.816 1.00 92.50 86 ARG A CA 1
ATOM 629 C C . ARG A 1 86 ? -0.106 9.553 13.574 1.00 92.50 86 ARG A C 1
ATOM 631 O O . ARG A 1 86 ? -0.755 9.136 14.527 1.00 92.50 86 ARG A O 1
ATOM 638 N N . LEU A 1 87 ? -0.353 9.163 12.323 1.00 92.69 87 LEU A N 1
ATOM 639 C CA . LEU A 1 87 ? -1.363 8.148 12.028 1.00 92.69 87 LEU A CA 1
ATOM 640 C C . LEU A 1 87 ? -0.980 6.792 12.639 1.00 92.69 87 LEU A C 1
ATOM 642 O O . LEU A 1 87 ? -1.801 6.177 13.313 1.00 92.69 87 LEU A O 1
ATOM 646 N N . LEU A 1 88 ? 0.277 6.374 12.464 1.00 92.62 88 LEU A N 1
ATOM 647 C CA . LEU A 1 88 ? 0.811 5.135 13.034 1.00 92.62 88 LEU A CA 1
ATOM 648 C C . LEU A 1 88 ? 0.786 5.145 14.569 1.00 92.62 88 LEU A C 1
ATOM 650 O O . LEU A 1 88 ? 0.460 4.128 15.178 1.00 92.62 88 LEU A O 1
ATOM 654 N N . ALA A 1 89 ? 1.102 6.284 15.188 1.00 93.88 89 ALA A N 1
ATOM 655 C CA . ALA A 1 89 ? 1.019 6.484 16.634 1.00 93.88 89 ALA A CA 1
ATOM 656 C C . ALA A 1 89 ? -0.414 6.267 17.153 1.00 93.88 89 ALA A C 1
ATOM 658 O O . ALA A 1 89 ? -0.636 5.440 18.037 1.00 93.88 89 ALA A O 1
ATOM 659 N N . ARG A 1 90 ? -1.405 6.916 16.524 1.00 93.50 90 ARG A N 1
ATOM 660 C CA . ARG A 1 90 ? -2.831 6.782 16.877 1.00 93.50 90 ARG A CA 1
ATOM 661 C C . ARG A 1 90 ? -3.381 5.378 16.643 1.00 93.50 90 ARG A C 1
ATOM 663 O O . ARG A 1 90 ? -4.167 4.893 17.447 1.00 93.50 90 ARG A O 1
ATOM 670 N N . GLU A 1 91 ? -2.976 4.716 15.562 1.00 91.69 91 GLU A N 1
ATOM 671 C CA . GLU A 1 91 ? -3.407 3.344 15.266 1.00 91.69 91 GLU A CA 1
ATOM 672 C C . GLU A 1 91 ? -2.840 2.335 16.280 1.00 91.69 91 GLU A C 1
ATOM 674 O O . GLU A 1 91 ? -3.540 1.416 16.699 1.00 91.69 91 GLU A O 1
ATOM 679 N N . GLN A 1 92 ? -1.579 2.504 16.691 1.00 91.69 92 GLN A N 1
ATOM 680 C CA . GLN A 1 92 ? -0.877 1.553 17.563 1.00 91.69 92 GLN A CA 1
ATOM 681 C C . GLN A 1 92 ? -0.944 1.905 19.058 1.00 91.69 92 GLN A C 1
ATOM 683 O O . GLN A 1 92 ? -0.560 1.076 19.882 1.00 91.69 92 GLN A O 1
ATOM 688 N N . GLY A 1 93 ? -1.404 3.109 19.413 1.00 85.00 93 GLY A N 1
ATOM 689 C CA . GLY A 1 93 ? -1.429 3.616 20.788 1.00 85.00 93 GLY A CA 1
ATOM 690 C C . GLY A 1 93 ? -0.047 3.980 21.344 1.00 85.00 93 GLY A C 1
ATOM 691 O O . GLY A 1 93 ? 0.221 3.704 22.512 1.00 85.00 93 GLY A O 1
ATOM 692 N N . LYS A 1 94 ? 0.838 4.535 20.508 1.00 65.62 94 LYS A N 1
ATOM 693 C CA . LYS A 1 94 ? 2.196 4.973 20.882 1.00 65.62 94 LYS A CA 1
ATOM 694 C C . LYS A 1 94 ? 2.329 6.487 20.902 1.00 65.62 94 LYS A C 1
ATOM 696 O O . LYS A 1 94 ? 1.563 7.143 20.167 1.00 65.62 94 LYS A O 1
#

Sequence (94 aa):
MTVTTEQEDLLRSVCAPEGQGREIREPATGDVLGRAPVHTVADLDAAITAARAAQPAWASRGHAERSAVLVRIAERLEAAAEPLARLLAREQGK